Protein AF-A0A6A6BPM6-F1 (afdb_monomer_lite)

Structure (mmCIF, N/CA/C/O backbone):
data_AF-A0A6A6BPM6-F1
#
_entry.id   AF-A0A6A6BPM6-F1
#
loop_
_atom_site.group_PDB
_atom_site.id
_atom_site.type_symbol
_atom_site.label_atom_id
_atom_site.label_alt_id
_atom_site.label_comp_id
_atom_site.label_asym_id
_atom_site.label_entity_id
_atom_site.label_seq_id
_atom_site.pdbx_PDB_ins_code
_atom_site.Cartn_x
_atom_site.Cartn_y
_atom_site.Cartn_z
_atom_site.occupancy
_atom_site.B_iso_or_equiv
_atom_site.auth_seq_id
_atom_site.auth_comp_id
_atom_site.auth_asym_id
_atom_site.auth_atom_id
_atom_site.pdbx_PDB_model_num
ATOM 1 N N . MET A 1 1 ? 10.744 3.010 -15.236 1.00 64.62 1 MET A N 1
ATOM 2 C CA . MET A 1 1 ? 9.619 2.256 -14.638 1.00 64.62 1 MET A CA 1
ATOM 3 C C . MET A 1 1 ? 10.179 1.371 -13.536 1.00 64.62 1 MET A C 1
ATOM 5 O O . MET A 1 1 ? 10.919 0.446 -13.847 1.00 64.62 1 MET A O 1
ATOM 9 N N . GLU A 1 2 ? 9.857 1.601 -12.267 1.00 79.50 2 GLU A N 1
ATOM 10 C CA . GLU A 1 2 ? 10.454 0.863 -11.138 1.00 79.50 2 GLU A CA 1
ATOM 11 C C . GLU A 1 2 ? 9.378 0.186 -10.291 1.00 79.50 2 GLU A C 1
ATOM 13 O O . GLU A 1 2 ? 8.235 0.633 -10.264 1.00 79.50 2 GLU A O 1
ATOM 18 N N . ALA A 1 3 ? 9.716 -0.957 -9.692 1.00 88.31 3 ALA A N 1
ATOM 19 C CA . ALA A 1 3 ? 8.841 -1.581 -8.708 1.00 88.31 3 ALA A CA 1
ATOM 20 C C . ALA A 1 3 ? 8.940 -0.801 -7.392 1.00 88.31 3 ALA A C 1
ATOM 22 O O . ALA A 1 3 ? 10.030 -0.380 -7.011 1.00 88.31 3 ALA A O 1
ATOM 23 N N . GLN A 1 4 ? 7.825 -0.623 -6.700 1.00 90.19 4 GLN A N 1
ATOM 24 C CA . GLN A 1 4 ? 7.767 0.129 -5.451 1.00 90.19 4 GLN A CA 1
ATOM 25 C C . GLN A 1 4 ? 7.050 -0.677 -4.380 1.00 90.19 4 GLN A C 1
ATOM 27 O O . GLN A 1 4 ? 6.066 -1.361 -4.665 1.00 90.19 4 GLN A O 1
ATOM 32 N N . ALA A 1 5 ? 7.530 -0.573 -3.148 1.00 90.44 5 ALA A N 1
ATOM 33 C CA . ALA A 1 5 ? 6.881 -1.140 -1.981 1.00 90.44 5 ALA A CA 1
ATOM 34 C C . ALA A 1 5 ? 6.016 -0.094 -1.267 1.00 90.44 5 ALA A C 1
ATOM 36 O O . ALA A 1 5 ? 6.430 1.054 -1.090 1.00 90.44 5 ALA A O 1
ATOM 37 N N . VAL A 1 6 ? 4.841 -0.518 -0.801 1.00 91.56 6 VAL A N 1
ATOM 38 C CA . VAL A 1 6 ? 3.975 0.250 0.108 1.00 91.56 6 VAL A CA 1
ATOM 39 C C . VAL A 1 6 ? 3.811 -0.482 1.435 1.00 91.56 6 VAL A C 1
ATOM 41 O O . VAL A 1 6 ? 3.803 -1.717 1.473 1.00 91.56 6 VAL A O 1
ATOM 44 N N . GLY A 1 7 ? 3.682 0.284 2.518 1.00 91.12 7 GLY A N 1
ATOM 45 C CA . GLY A 1 7 ? 3.472 -0.245 3.863 1.00 91.12 7 GLY A CA 1
ATOM 46 C C . GLY A 1 7 ? 2.024 -0.661 4.106 1.00 91.12 7 GLY A C 1
ATOM 47 O O . GLY A 1 7 ? 1.092 0.011 3.654 1.00 91.12 7 GLY A O 1
ATOM 48 N N . ILE A 1 8 ? 1.861 -1.790 4.794 1.00 93.44 8 ILE A N 1
ATOM 49 C CA . ILE A 1 8 ? 0.577 -2.340 5.227 1.00 93.44 8 ILE A CA 1
ATOM 50 C C . ILE A 1 8 ? 0.685 -2.794 6.676 1.00 93.44 8 ILE A C 1
ATOM 52 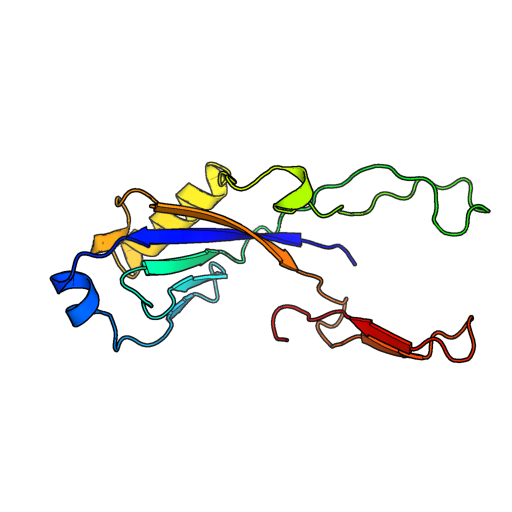O O . ILE A 1 8 ? 1.639 -3.477 7.058 1.00 93.44 8 ILE A O 1
ATOM 56 N N . GLU A 1 9 ? -0.368 -2.544 7.433 1.00 95.38 9 GLU A N 1
ATOM 57 C CA . GLU A 1 9 ? -0.486 -2.870 8.838 1.00 95.38 9 GLU A CA 1
ATOM 58 C C . GLU A 1 9 ? -1.875 -3.422 9.134 1.00 95.38 9 GLU A C 1
ATOM 60 O O . GLU A 1 9 ? -2.869 -3.140 8.459 1.00 95.38 9 GLU A O 1
ATOM 65 N N . TYR A 1 10 ? -1.922 -4.262 10.158 1.00 96.94 10 TYR A N 1
ATOM 66 C CA . TYR A 1 10 ? -3.136 -4.891 10.637 1.00 96.94 10 TYR A CA 1
ATOM 67 C C . TYR A 1 10 ? -3.294 -4.588 12.117 1.00 96.94 10 TYR A C 1
ATOM 69 O O . TYR A 1 10 ? -2.395 -4.860 12.914 1.00 96.94 10 TYR A O 1
ATOM 77 N N . ILE A 1 11 ? -4.459 -4.076 12.492 1.00 97.44 11 ILE A N 1
ATOM 78 C CA . ILE A 1 11 ? -4.816 -3.792 13.879 1.00 97.44 11 ILE A CA 1
ATOM 79 C C . ILE A 1 11 ? -5.831 -4.838 14.331 1.00 97.44 11 ILE A C 1
ATOM 81 O O . ILE A 1 11 ? -6.873 -5.031 13.700 1.00 97.44 11 ILE A O 1
ATOM 85 N N . GLN A 1 12 ? -5.530 -5.519 15.437 1.00 97.88 12 GLN A N 1
ATOM 86 C CA . GLN A 1 12 ? -6.448 -6.485 16.033 1.00 97.88 12 GLN A CA 1
ATOM 87 C C . GLN A 1 12 ? -7.589 -5.753 16.749 1.00 97.88 12 GLN A C 1
ATOM 89 O O . GLN A 1 12 ? -7.386 -4.977 17.689 1.00 97.88 12 GLN A O 1
ATOM 94 N N . LEU A 1 13 ? -8.815 -6.032 16.315 1.00 97.62 13 LEU A N 1
ATOM 95 C CA . LEU A 1 13 ? -10.033 -5.515 16.921 1.00 97.62 13 LEU A CA 1
ATOM 96 C C . LEU A 1 13 ? -10.547 -6.462 18.007 1.00 97.62 13 LEU A C 1
ATOM 98 O O . LEU A 1 13 ? -10.411 -7.687 17.920 1.00 97.62 13 LEU A O 1
ATOM 102 N N . THR A 1 14 ? -11.183 -5.875 19.021 1.00 97.06 14 THR A N 1
ATOM 103 C CA . THR A 1 14 ? -12.046 -6.617 19.946 1.00 97.06 14 THR A CA 1
ATOM 104 C C . THR A 1 14 ? -13.331 -7.024 19.221 1.00 97.06 14 THR A C 1
ATOM 106 O O . THR A 1 14 ? -13.635 -6.492 18.154 1.00 97.06 14 THR A O 1
ATOM 109 N N . ALA A 1 15 ? -14.103 -7.956 19.786 1.00 97.88 15 ALA A N 1
ATOM 110 C CA . ALA A 1 15 ? -15.401 -8.325 19.213 1.00 97.88 15 ALA A CA 1
ATOM 111 C C . ALA A 1 15 ? -16.336 -7.107 19.106 1.00 97.88 15 ALA A C 1
ATOM 113 O O . ALA A 1 15 ? -16.886 -6.853 18.046 1.00 97.88 15 ALA A O 1
ATOM 114 N N . GLU A 1 16 ? -16.414 -6.296 20.161 1.00 97.12 16 GLU A N 1
ATOM 115 C CA . GLU A 1 16 ? -17.209 -5.063 20.188 1.00 97.12 16 GLU A CA 1
ATOM 116 C C . GLU A 1 16 ? -16.797 -4.068 19.091 1.00 97.12 16 GLU A C 1
ATOM 118 O O . GLU A 1 16 ? -17.640 -3.596 18.333 1.00 97.12 16 GLU A O 1
ATOM 123 N N . LYS A 1 17 ? -15.492 -3.781 18.950 1.00 95.50 17 LYS A N 1
ATOM 124 C CA . LYS A 1 17 ? -15.008 -2.876 17.896 1.00 95.50 17 LYS A CA 1
ATOM 125 C C . LYS A 1 17 ? -15.195 -3.471 16.504 1.00 95.50 17 LYS A C 1
ATOM 127 O O . LYS A 1 17 ? -15.440 -2.726 15.570 1.00 95.50 17 LYS A O 1
ATOM 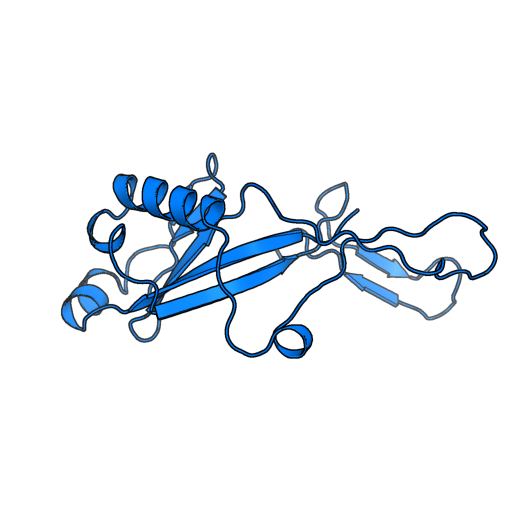132 N N . TYR A 1 18 ? -15.091 -4.786 16.343 1.00 97.12 18 TYR A N 1
ATOM 133 C CA . TYR A 1 18 ? -15.389 -5.415 15.062 1.00 97.12 18 TYR A CA 1
ATOM 134 C C . TYR A 1 18 ? -16.860 -5.230 14.685 1.00 97.12 18 TYR A C 1
ATOM 136 O O . TYR A 1 18 ? -17.131 -4.744 13.597 1.00 97.12 18 TYR A O 1
ATOM 144 N N . GLU A 1 19 ? -17.793 -5.517 15.593 1.00 97.44 19 GLU A N 1
ATOM 145 C CA . GLU A 1 19 ? -19.227 -5.324 15.339 1.00 97.44 19 GLU A CA 1
ATOM 146 C C . GLU A 1 19 ? -19.577 -3.868 15.009 1.00 97.44 19 GLU A C 1
ATOM 148 O O . GLU A 1 19 ? -20.404 -3.627 14.137 1.00 97.44 19 GLU A O 1
ATOM 153 N N . ALA A 1 20 ? -18.906 -2.899 15.639 1.00 95.12 20 ALA A N 1
ATOM 154 C CA . ALA A 1 20 ? -19.126 -1.479 15.369 1.00 95.12 20 ALA A CA 1
ATOM 155 C C . ALA A 1 20 ? -18.558 -0.985 14.021 1.00 95.12 20 ALA A C 1
ATOM 157 O O . ALA A 1 20 ? -19.000 0.050 13.535 1.00 95.12 20 ALA A O 1
ATOM 158 N N . TYR A 1 21 ? -17.577 -1.681 13.431 1.00 94.12 21 TYR A N 1
ATOM 159 C CA . TYR A 1 21 ? -16.845 -1.209 12.241 1.00 94.12 21 TYR A CA 1
ATOM 160 C C . TYR A 1 21 ? -16.930 -2.152 11.029 1.00 94.12 21 TYR A C 1
ATOM 162 O O . TYR A 1 21 ? -16.505 -1.769 9.939 1.00 94.12 21 TYR A O 1
ATOM 170 N N . LYS A 1 22 ? -17.452 -3.377 11.180 1.00 95.75 22 LYS A N 1
ATOM 171 C CA . LYS A 1 22 ? -17.500 -4.402 10.116 1.00 95.75 22 LYS A CA 1
ATOM 172 C C . LYS A 1 22 ? -18.310 -3.988 8.884 1.00 95.75 22 LYS A C 1
ATOM 174 O O . LYS A 1 22 ? -18.069 -4.534 7.816 1.00 95.75 22 LYS A O 1
ATOM 179 N N . ASP A 1 23 ? -19.227 -3.035 9.036 1.00 95.56 23 ASP A N 1
ATOM 180 C CA . ASP A 1 23 ? -20.091 -2.539 7.959 1.00 95.56 23 ASP A CA 1
ATOM 181 C C . ASP A 1 23 ? -19.640 -1.160 7.434 1.00 95.56 23 ASP A C 1
ATOM 183 O O . ASP A 1 23 ? -20.289 -0.576 6.565 1.00 95.56 23 ASP A O 1
ATOM 187 N N . ASN A 1 24 ? -18.511 -0.629 7.925 1.00 93.25 24 ASN A N 1
ATOM 188 C CA . ASN A 1 24 ? -17.963 0.631 7.429 1.00 93.25 24 ASN A CA 1
ATOM 189 C C . ASN A 1 24 ? -17.361 0.448 6.034 1.00 93.25 24 ASN A C 1
ATOM 191 O O . ASN A 1 24 ? -16.638 -0.517 5.763 1.00 93.25 24 ASN A O 1
ATOM 195 N N . ALA A 1 25 ? -17.615 1.423 5.162 1.00 93.62 25 ALA A N 1
ATOM 196 C CA . ALA A 1 25 ? -17.000 1.479 3.845 1.00 93.62 25 ALA A CA 1
ATOM 197 C C . ALA A 1 25 ? -15.480 1.675 3.942 1.00 93.62 25 ALA A C 1
ATOM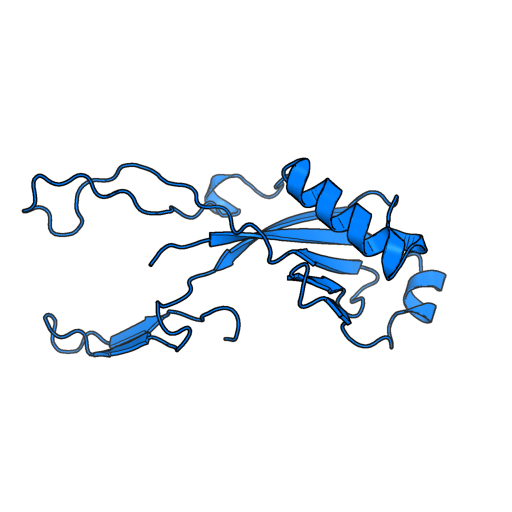 199 O O . ALA A 1 25 ? -14.965 2.243 4.907 1.00 93.62 25 ALA A O 1
ATOM 200 N N . CYS A 1 26 ? -14.771 1.245 2.897 1.00 93.31 26 CYS A N 1
ATOM 201 C CA . CYS A 1 26 ? -13.364 1.583 2.731 1.00 93.31 26 CYS A CA 1
ATOM 202 C C . CYS A 1 26 ? -13.205 3.108 2.688 1.00 93.31 26 CYS A C 1
ATOM 204 O O . CYS A 1 26 ? -13.911 3.787 1.938 1.00 93.31 26 CYS A O 1
ATOM 206 N N . HIS A 1 27 ? -12.277 3.636 3.479 1.00 92.31 27 HIS A N 1
ATOM 207 C CA . HIS A 1 27 ? -11.925 5.047 3.458 1.00 92.31 27 HIS A CA 1
ATOM 208 C C . HIS A 1 27 ? -10.598 5.232 2.735 1.00 92.31 27 HIS A C 1
ATOM 210 O O . HIS A 1 27 ? -9.625 4.545 3.042 1.00 92.31 27 HIS A O 1
ATOM 216 N N . THR A 1 28 ? -10.541 6.201 1.827 1.00 91.75 28 THR A N 1
ATOM 217 C CA . THR A 1 28 ? -9.324 6.550 1.098 1.00 91.75 28 THR A CA 1
ATOM 218 C C . THR A 1 28 ? -9.070 8.045 1.210 1.00 91.75 28 THR A C 1
ATOM 220 O O . THR A 1 28 ? -9.835 8.844 0.672 1.00 91.75 28 THR A O 1
ATOM 223 N N . ASN A 1 29 ? -7.948 8.420 1.820 1.00 90.75 29 ASN A N 1
ATOM 224 C CA . ASN A 1 29 ? -7.420 9.771 1.715 1.00 90.75 29 ASN A CA 1
ATOM 225 C C . ASN A 1 29 ? -6.535 9.852 0.460 1.00 90.75 29 ASN A C 1
ATOM 227 O O . ASN A 1 29 ? -5.512 9.170 0.341 1.00 90.75 29 ASN A O 1
ATOM 231 N N . LEU A 1 30 ? -6.956 10.648 -0.526 1.00 88.31 30 LEU A N 1
ATOM 232 C CA . LEU A 1 30 ? -6.231 10.803 -1.791 1.00 88.31 30 LEU A CA 1
ATOM 233 C C . LEU A 1 30 ? -4.996 11.698 -1.661 1.00 88.31 30 LEU A C 1
ATOM 235 O O . LEU A 1 30 ? -4.036 11.483 -2.396 1.00 88.31 30 LEU A O 1
ATOM 239 N N . ALA A 1 31 ? -5.002 12.659 -0.734 1.00 86.75 31 ALA A N 1
ATOM 240 C CA . ALA A 1 31 ? -3.874 13.565 -0.533 1.00 86.75 31 ALA A CA 1
ATOM 241 C C . ALA A 1 31 ? -2.689 12.838 0.113 1.00 86.75 31 ALA A C 1
ATOM 243 O O . ALA A 1 31 ? -1.541 13.017 -0.287 1.00 86.75 31 ALA A O 1
ATOM 244 N N . THR A 1 32 ? -2.975 11.976 1.088 1.00 84.44 32 THR A N 1
ATOM 245 C CA . THR A 1 32 ? -1.946 11.291 1.885 1.00 84.44 32 THR A CA 1
ATOM 246 C C . THR A 1 32 ? -1.716 9.859 1.413 1.00 84.44 32 THR A C 1
ATOM 248 O O . THR A 1 32 ? -0.710 9.233 1.745 1.00 84.44 32 THR A O 1
ATOM 251 N N . GLY A 1 33 ? -2.625 9.328 0.592 1.00 86.88 33 GLY A N 1
ATOM 252 C CA . GLY A 1 33 ? -2.547 7.989 0.025 1.00 86.88 33 GLY A CA 1
ATOM 253 C C . GLY A 1 33 ? -2.963 6.874 0.987 1.00 86.88 33 GLY A C 1
ATOM 254 O O . GLY A 1 33 ? -2.823 5.705 0.610 1.00 86.88 33 GLY A O 1
ATOM 255 N N . VAL A 1 34 ? -3.462 7.191 2.186 1.00 91.31 34 VAL A N 1
ATOM 256 C CA . VAL A 1 34 ? -3.905 6.193 3.171 1.00 91.31 34 VAL A CA 1
ATOM 257 C C . VAL A 1 34 ? -5.244 5.572 2.785 1.00 91.31 34 VAL A C 1
ATOM 259 O O . VAL A 1 34 ? -6.152 6.245 2.303 1.00 91.31 34 VAL A O 1
ATOM 262 N N . ASN A 1 35 ? -5.349 4.260 2.984 1.00 93.12 35 ASN A N 1
ATOM 263 C CA . ASN A 1 35 ? -6.570 3.482 2.853 1.00 93.12 35 ASN A CA 1
ATOM 264 C C . ASN A 1 35 ? -6.828 2.727 4.153 1.00 93.12 35 ASN A C 1
ATOM 266 O O . ASN A 1 35 ? -5.953 2.001 4.624 1.00 93.12 35 ASN A O 1
ATOM 270 N N . VAL A 1 36 ? -8.042 2.842 4.678 1.00 95.12 36 VAL A N 1
ATOM 271 C CA . VAL A 1 36 ? -8.546 2.044 5.797 1.00 95.12 36 VAL A CA 1
ATOM 272 C C . VAL A 1 36 ? -9.627 1.127 5.242 1.00 95.12 36 VAL A C 1
ATOM 274 O O . VAL A 1 36 ? -10.683 1.591 4.815 1.00 95.12 36 VAL A O 1
ATOM 277 N N . PHE A 1 37 ? -9.351 -0.174 5.210 1.00 95.69 37 PHE A N 1
ATOM 278 C CA . PHE A 1 37 ? -10.272 -1.164 4.658 1.00 95.69 37 PHE A CA 1
ATOM 279 C C . PHE A 1 37 ? -11.288 -1.622 5.702 1.00 95.69 37 PHE A C 1
ATOM 281 O O . PHE A 1 37 ? -11.016 -1.608 6.903 1.00 95.69 37 PHE A O 1
ATOM 288 N N . THR A 1 38 ? -12.428 -2.126 5.235 1.00 95.38 38 THR A N 1
ATOM 289 C CA . THR A 1 38 ? -13.403 -2.806 6.087 1.00 95.38 38 THR A CA 1
ATOM 290 C C . THR A 1 38 ? -12.743 -3.980 6.829 1.00 95.38 38 THR A C 1
ATOM 292 O O . THR A 1 38 ? -12.030 -4.775 6.203 1.00 95.38 38 THR A O 1
ATOM 295 N N . PRO A 1 39 ? -12.948 -4.119 8.151 1.00 96.25 39 PRO A N 1
ATOM 296 C CA . PRO A 1 39 ? -12.358 -5.208 8.915 1.00 96.25 39 PRO A CA 1
ATOM 297 C C . PRO A 1 39 ? -12.806 -6.593 8.435 1.00 96.25 39 PRO A C 1
ATOM 299 O O . PRO A 1 39 ? -13.995 -6.842 8.245 1.00 96.25 39 PRO A O 1
ATOM 302 N N . ILE A 1 40 ? -11.874 -7.544 8.361 1.00 95.75 40 ILE A N 1
ATOM 303 C CA . ILE A 1 40 ? -12.164 -8.957 8.058 1.00 95.75 40 ILE A CA 1
ATOM 304 C C . ILE A 1 40 ? -11.566 -9.819 9.167 1.00 95.75 40 ILE A C 1
ATOM 306 O O . ILE A 1 40 ? -10.400 -9.665 9.521 1.00 95.75 40 ILE A O 1
ATOM 310 N N . GLY A 1 41 ? -12.363 -10.712 9.763 1.00 95.81 41 GLY A N 1
ATOM 311 C CA . GLY A 1 41 ? -11.877 -11.609 10.820 1.00 95.81 41 GLY A CA 1
ATOM 312 C C . GLY A 1 41 ? -11.324 -10.876 12.052 1.00 95.81 41 GLY A C 1
ATOM 313 O O . GLY A 1 41 ? -10.392 -11.364 12.688 1.00 95.81 41 GLY A O 1
ATOM 314 N N . ARG A 1 42 ? -11.886 -9.703 12.388 1.00 97.00 42 ARG A N 1
ATOM 315 C CA . ARG A 1 42 ? -11.405 -8.784 13.441 1.00 97.00 42 ARG A CA 1
ATOM 316 C C . ARG A 1 42 ? -10.028 -8.162 13.180 1.00 97.00 42 ARG A C 1
ATOM 318 O O . ARG A 1 42 ? -9.420 -7.650 14.114 1.00 97.00 42 ARG A O 1
ATOM 325 N N . LEU A 1 43 ? -9.544 -8.168 11.943 1.00 97.56 43 LEU A N 1
ATOM 326 C CA . LEU A 1 43 ? -8.354 -7.422 11.543 1.00 97.56 43 LEU A CA 1
ATOM 327 C C . LEU A 1 43 ? -8.771 -6.208 10.719 1.00 97.56 43 LEU A C 1
ATOM 329 O O . LEU A 1 43 ? -9.375 -6.356 9.657 1.00 97.56 43 LEU A O 1
ATOM 333 N N . LEU A 1 44 ? -8.435 -5.017 11.209 1.00 97.38 44 LEU A N 1
ATOM 334 C CA . LEU A 1 44 ? -8.527 -3.781 10.440 1.00 97.38 44 LEU A CA 1
ATOM 335 C C . LEU A 1 44 ? -7.230 -3.617 9.650 1.00 97.38 44 LEU A C 1
ATOM 337 O O . LEU A 1 44 ? -6.164 -3.492 10.252 1.00 97.38 44 LEU A O 1
ATOM 341 N N . LYS A 1 45 ? -7.318 -3.648 8.321 1.00 97.19 45 LYS A N 1
ATOM 342 C CA . LYS A 1 45 ? -6.173 -3.425 7.435 1.00 97.19 45 LYS A CA 1
ATOM 343 C C . LYS A 1 45 ? -6.072 -1.940 7.109 1.00 97.19 45 LYS A C 1
ATOM 345 O O . LYS A 1 45 ? -7.057 -1.342 6.672 1.00 97.19 45 LYS A O 1
ATOM 350 N N . VAL A 1 46 ? -4.876 -1.390 7.253 1.00 96.00 46 VAL A N 1
ATOM 351 C CA . VAL A 1 46 ? -4.546 -0.023 6.851 1.00 96.00 46 VAL A CA 1
ATOM 352 C C . VAL A 1 46 ? -3.322 -0.080 5.930 1.00 96.00 46 VAL A C 1
ATOM 354 O O . VAL A 1 46 ? -2.512 -1.008 6.004 1.00 96.00 46 VAL A O 1
ATOM 357 N N . LEU A 1 47 ? -3.293 0.794 4.929 1.00 92.75 47 LEU A N 1
ATOM 358 C CA . LEU A 1 47 ? -2.259 0.841 3.896 1.00 92.75 47 LEU A CA 1
ATOM 359 C C . LEU A 1 47 ? -1.948 2.295 3.570 1.00 92.75 47 LEU A C 1
ATOM 361 O O . LEU A 1 47 ? -2.872 3.073 3.339 1.00 92.75 47 LEU A O 1
ATOM 365 N N . ARG A 1 48 ? -0.667 2.639 3.427 1.00 89.31 48 ARG A N 1
ATOM 366 C CA . ARG A 1 48 ? -0.224 3.969 2.978 1.00 89.31 48 ARG A CA 1
ATOM 367 C C . ARG A 1 48 ? 0.477 3.885 1.625 1.00 89.31 48 ARG A C 1
ATOM 369 O O . ARG A 1 48 ? 1.506 3.230 1.500 1.00 89.31 48 ARG A O 1
ATOM 376 N N . ARG A 1 49 ? -0.069 4.569 0.611 1.00 80.12 49 ARG A N 1
ATOM 377 C CA . ARG A 1 49 ? 0.477 4.591 -0.765 1.00 80.12 49 ARG A CA 1
ATOM 378 C C . ARG A 1 49 ? 1.587 5.621 -0.992 1.00 80.12 49 ARG A C 1
ATOM 380 O O . ARG A 1 49 ? 2.286 5.528 -1.995 1.00 80.12 49 ARG A O 1
ATOM 387 N N . SER A 1 50 ? 1.722 6.623 -0.124 1.00 67.19 50 SER A N 1
ATOM 388 C CA . SER A 1 50 ? 2.662 7.729 -0.333 1.00 67.19 50 SER A CA 1
ATOM 389 C C . SER A 1 50 ? 4.096 7.357 0.059 1.00 67.19 50 SER A C 1
ATOM 391 O O . SER A 1 50 ? 4.331 6.731 1.093 1.00 67.19 50 SER A O 1
ATOM 393 N N . GLY A 1 51 ? 5.049 7.759 -0.792 1.00 62.06 51 GLY A N 1
ATOM 394 C CA . GLY A 1 51 ? 6.492 7.580 -0.586 1.00 62.06 51 GLY A CA 1
ATOM 395 C C . GLY A 1 51 ? 7.092 6.282 -1.135 1.00 62.06 51 GLY A C 1
ATOM 396 O O . GLY A 1 51 ? 8.189 5.940 -0.711 1.00 62.06 51 GLY A O 1
ATOM 397 N N . GLY A 1 52 ? 6.381 5.568 -2.027 1.00 71.69 52 GLY A N 1
ATOM 398 C CA . GLY A 1 52 ? 6.731 4.238 -2.555 1.00 71.69 52 GLY A CA 1
ATOM 399 C C . GLY A 1 52 ? 8.231 3.935 -2.564 1.00 71.69 52 GLY A C 1
ATOM 400 O O . GLY A 1 52 ? 9.002 4.612 -3.241 1.00 71.69 52 GLY A O 1
ATOM 401 N N . MET A 1 53 ? 8.643 2.931 -1.789 1.00 85.25 53 MET A N 1
ATOM 402 C CA . MET A 1 53 ? 10.064 2.661 -1.578 1.00 85.25 53 MET A CA 1
ATOM 403 C C . MET A 1 53 ? 10.622 1.827 -2.721 1.00 85.25 53 MET A C 1
ATOM 405 O O . MET A 1 53 ? 10.032 0.814 -3.105 1.0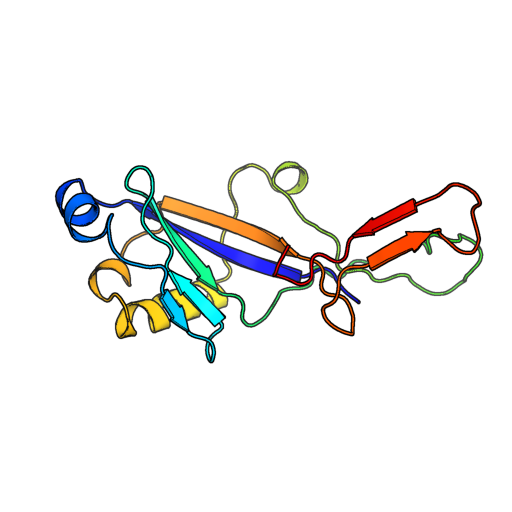0 85.25 53 MET A O 1
ATOM 409 N N . CYS A 1 54 ? 11.798 2.211 -3.201 1.00 89.69 54 CYS A N 1
ATOM 410 C CA . CYS A 1 54 ? 12.594 1.391 -4.099 1.00 89.69 54 CYS A CA 1
ATOM 411 C C . CYS A 1 54 ? 13.683 0.656 -3.310 1.00 89.69 54 CYS A C 1
ATOM 413 O O . CYS A 1 54 ? 14.273 1.209 -2.386 1.00 89.69 54 CYS A O 1
ATOM 415 N N . ASN A 1 55 ? 13.978 -0.581 -3.704 1.00 90.62 55 ASN A N 1
ATOM 416 C CA . ASN A 1 55 ? 15.145 -1.321 -3.223 1.00 90.62 55 ASN A CA 1
ATOM 417 C C . ASN A 1 55 ? 16.144 -1.450 -4.375 1.00 90.62 55 ASN A C 1
ATOM 419 O O . ASN A 1 55 ? 16.231 -2.489 -5.029 1.00 90.62 55 ASN A O 1
ATOM 423 N N . SER A 1 56 ? 16.823 -0.348 -4.684 1.00 92.12 56 SER A N 1
ATOM 424 C CA . SER A 1 56 ? 17.750 -0.273 -5.812 1.00 92.12 56 SER A CA 1
ATOM 425 C C . SER A 1 56 ? 19.005 -1.099 -5.540 1.00 92.12 56 SER A C 1
ATOM 427 O O . SER A 1 56 ? 19.755 -0.811 -4.608 1.00 92.12 56 SER A O 1
ATOM 429 N N . ILE A 1 57 ? 19.254 -2.105 -6.376 1.00 91.12 57 ILE A N 1
ATOM 430 C CA . ILE A 1 57 ? 20.466 -2.936 -6.329 1.00 91.12 57 ILE A CA 1
ATOM 431 C C . ILE A 1 57 ? 21.143 -2.942 -7.697 1.00 91.12 57 ILE A C 1
ATOM 433 O O . ILE A 1 57 ? 20.473 -2.738 -8.702 1.00 91.12 57 ILE A O 1
ATOM 437 N N . THR A 1 58 ? 22.445 -3.215 -7.751 1.00 91.75 58 THR A N 1
ATOM 438 C CA . THR A 1 58 ? 23.167 -3.390 -9.020 1.00 91.75 58 THR A CA 1
ATOM 439 C C . THR A 1 58 ? 23.148 -4.857 -9.440 1.00 91.75 58 THR A C 1
ATOM 441 O O . THR A 1 58 ? 23.525 -5.730 -8.658 1.00 91.75 58 THR A O 1
ATOM 444 N N . LEU A 1 59 ? 22.737 -5.121 -10.679 1.00 87.56 59 LEU A N 1
ATOM 445 C CA . LEU A 1 59 ? 22.743 -6.437 -11.317 1.00 87.56 59 LEU A CA 1
ATOM 446 C C . LEU A 1 59 ? 23.464 -6.370 -12.675 1.00 87.56 59 LEU A C 1
ATOM 448 O O . LEU A 1 59 ? 23.546 -5.293 -13.270 1.00 87.56 59 LEU A O 1
ATOM 452 N N . PRO A 1 60 ? 23.950 -7.509 -13.204 1.00 87.31 60 PRO A N 1
ATOM 453 C CA . PRO A 1 60 ? 24.365 -7.595 -14.601 1.00 87.31 60 PRO A CA 1
ATOM 454 C C . PRO A 1 60 ? 23.219 -7.201 -15.542 1.00 87.31 60 PRO A C 1
ATOM 456 O O . PRO A 1 60 ? 22.054 -7.503 -15.263 1.00 87.31 60 PRO A O 1
ATOM 459 N N . HIS A 1 61 ? 23.543 -6.551 -16.663 1.00 86.56 61 HIS A N 1
ATOM 460 C CA . HIS A 1 61 ? 22.537 -6.172 -17.652 1.00 86.56 61 HIS A CA 1
ATOM 461 C C . HIS A 1 61 ? 21.854 -7.430 -18.230 1.00 86.56 61 HIS A C 1
ATOM 463 O O . HIS A 1 61 ? 22.558 -8.357 -18.640 1.00 86.56 61 HIS A O 1
ATOM 469 N N . PRO A 1 62 ? 20.509 -7.494 -18.292 1.00 81.31 62 PRO A N 1
ATOM 470 C CA . PRO A 1 62 ? 19.786 -8.703 -18.703 1.00 81.31 62 PRO A CA 1
ATOM 471 C C . PRO A 1 62 ? 20.089 -9.141 -20.142 1.00 81.31 62 PRO A C 1
ATOM 473 O O . PRO A 1 62 ? 20.045 -10.332 -20.434 1.00 81.31 62 PRO A O 1
ATOM 476 N N . ASP A 1 63 ? 20.438 -8.201 -21.023 1.00 81.50 63 ASP A N 1
ATOM 477 C CA . ASP A 1 63 ? 20.837 -8.505 -22.404 1.00 81.50 63 ASP A CA 1
ATOM 478 C C . ASP A 1 63 ? 22.318 -8.903 -22.553 1.00 81.50 63 ASP A C 1
ATOM 480 O O . ASP A 1 63 ? 22.739 -9.226 -23.656 1.00 81.50 63 ASP A O 1
ATOM 484 N N . GLY A 1 64 ? 23.120 -8.879 -21.479 1.00 70.94 64 GLY A N 1
ATOM 485 C CA . GLY A 1 64 ? 24.510 -9.368 -21.440 1.00 70.94 64 GLY A CA 1
ATOM 486 C C . GLY A 1 64 ? 25.551 -8.620 -22.292 1.00 70.94 64 GLY A C 1
ATOM 487 O O . GLY A 1 64 ? 26.743 -8.780 -22.052 1.00 70.94 64 GLY A O 1
ATOM 488 N N . GLU A 1 65 ? 25.126 -7.805 -23.260 1.00 66.56 65 GLU A N 1
ATOM 489 C CA . GLU A 1 65 ? 25.989 -7.148 -24.258 1.00 66.56 65 GLU A CA 1
ATOM 490 C C . GLU A 1 65 ? 26.303 -5.675 -23.947 1.00 66.56 65 GLU A C 1
ATOM 492 O O . GLU A 1 65 ? 27.079 -5.043 -24.662 1.00 66.56 65 GLU A O 1
ATOM 497 N N . VAL A 1 66 ? 25.708 -5.112 -22.893 1.00 70.56 66 VAL A N 1
ATOM 498 C CA . VAL A 1 66 ? 25.836 -3.690 -22.548 1.00 70.56 66 VAL A CA 1
ATOM 499 C C . VAL A 1 66 ? 26.763 -3.540 -21.340 1.00 70.56 66 VAL A C 1
ATOM 501 O O . VAL A 1 66 ? 26.522 -4.160 -20.306 1.00 70.56 66 VAL A O 1
ATOM 504 N N . GLU A 1 67 ? 27.798 -2.697 -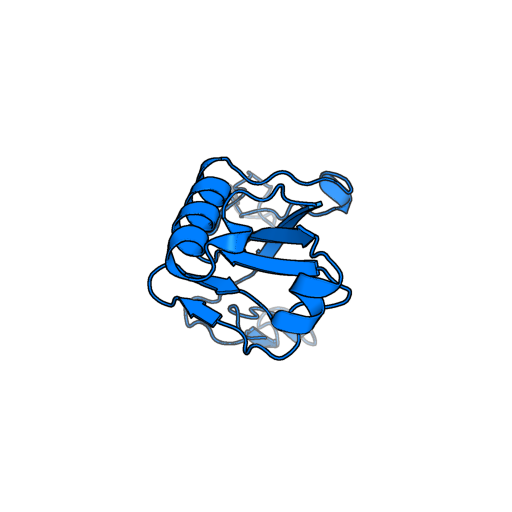21.442 1.00 66.81 67 GLU A N 1
ATOM 505 C CA . GLU A 1 67 ? 28.696 -2.354 -20.316 1.00 66.81 67 GLU A CA 1
ATOM 506 C C . GLU A 1 67 ? 28.023 -1.465 -19.242 1.00 66.81 67 GLU A C 1
ATOM 508 O O . GLU A 1 67 ? 28.660 -1.054 -18.274 1.00 66.81 67 GLU A O 1
ATOM 513 N N . GLU A 1 68 ? 26.733 -1.156 -19.386 1.00 77.81 68 GLU A N 1
ATOM 514 C CA . GLU A 1 68 ? 25.986 -0.305 -18.460 1.00 77.81 68 GLU A CA 1
ATOM 515 C C . GLU A 1 68 ? 25.493 -1.084 -17.229 1.00 77.81 68 GLU A C 1
ATOM 517 O O . GLU A 1 68 ? 24.932 -2.179 -17.330 1.00 77.81 68 GLU A O 1
ATOM 522 N N . GLU A 1 69 ? 25.657 -0.491 -16.040 1.00 81.19 69 GLU A N 1
ATOM 523 C CA . GLU A 1 69 ? 25.107 -1.040 -14.797 1.00 81.19 69 GLU A CA 1
ATOM 524 C C . GLU A 1 69 ? 23.571 -1.032 -14.825 1.00 81.19 69 GLU A C 1
ATOM 526 O O . GLU A 1 69 ? 22.940 0.025 -14.901 1.00 81.19 69 GLU A O 1
ATOM 531 N N . TYR A 1 70 ? 22.947 -2.202 -14.658 1.00 88.31 70 TYR A N 1
ATOM 532 C CA . TYR A 1 70 ? 21.501 -2.300 -14.483 1.00 88.31 70 TYR A CA 1
ATOM 533 C C . TYR A 1 70 ? 21.135 -2.161 -13.001 1.00 88.31 70 TYR A C 1
ATOM 535 O O . TYR A 1 70 ? 21.527 -2.984 -12.171 1.00 88.31 70 TYR A O 1
ATOM 543 N N . ARG A 1 71 ? 20.371 -1.114 -12.660 1.00 91.06 71 ARG A N 1
ATOM 544 C CA . ARG A 1 71 ? 19.985 -0.792 -11.275 1.00 91.06 71 ARG A CA 1
ATOM 545 C C . ARG A 1 71 ? 18.472 -0.816 -11.037 1.00 91.06 71 ARG A C 1
ATOM 547 O O . ARG A 1 71 ? 17.867 0.242 -10.865 1.00 91.06 71 ARG A O 1
ATOM 554 N N . PRO A 1 72 ? 17.815 -1.989 -11.042 1.00 91.00 72 PRO A N 1
ATOM 555 C CA . PRO A 1 72 ? 16.390 -2.063 -10.765 1.00 91.00 72 PRO A CA 1
ATOM 556 C C . PRO A 1 72 ? 16.086 -1.906 -9.276 1.00 91.00 72 PRO A C 1
ATOM 558 O O . PRO A 1 72 ? 16.889 -2.252 -8.410 1.00 91.00 72 PRO A O 1
ATOM 561 N N . SER A 1 73 ? 14.850 -1.504 -8.986 1.00 91.81 73 SER A N 1
ATOM 562 C CA . SER A 1 73 ? 14.232 -1.774 -7.691 1.00 91.81 73 SER A CA 1
ATOM 563 C C . SER A 1 73 ? 13.860 -3.258 -7.602 1.00 91.81 73 SER A C 1
ATOM 565 O O . SER A 1 73 ? 12.984 -3.730 -8.336 1.00 91.81 73 SER A O 1
ATOM 567 N N . TYR A 1 74 ? 14.562 -3.995 -6.745 1.00 89.81 74 TYR A N 1
ATOM 568 C CA . TYR A 1 74 ? 14.453 -5.443 -6.613 1.00 89.81 74 TYR A CA 1
ATOM 569 C C . TYR A 1 74 ? 13.554 -5.824 -5.444 1.00 89.81 74 TYR A C 1
ATOM 571 O O . TYR A 1 74 ? 13.734 -5.357 -4.320 1.00 89.81 74 TYR A O 1
ATOM 579 N N . LEU A 1 75 ? 12.578 -6.687 -5.700 1.00 89.12 75 LEU A N 1
ATOM 580 C CA . LEU A 1 75 ? 11.571 -7.027 -4.709 1.00 89.12 75 LEU A CA 1
ATOM 581 C C . LEU A 1 75 ? 12.195 -7.837 -3.571 1.00 89.12 75 LEU A C 1
ATOM 583 O O . LEU A 1 75 ? 12.983 -8.748 -3.808 1.00 89.12 75 LEU A O 1
ATOM 587 N N . ARG A 1 76 ? 11.777 -7.536 -2.341 1.00 86.88 76 ARG A N 1
ATOM 588 C CA . ARG A 1 76 ? 11.983 -8.415 -1.189 1.00 86.88 76 ARG A CA 1
ATOM 589 C C . ARG A 1 76 ? 10.654 -8.886 -0.640 1.00 86.88 76 ARG A C 1
ATOM 591 O O . ARG A 1 76 ? 9.824 -8.097 -0.181 1.00 86.88 76 ARG A O 1
ATOM 598 N N . THR A 1 77 ? 10.434 -10.183 -0.731 1.00 84.62 77 THR A N 1
ATOM 599 C CA . THR A 1 77 ? 9.194 -10.839 -0.341 1.00 84.62 77 THR A CA 1
ATOM 600 C C . THR 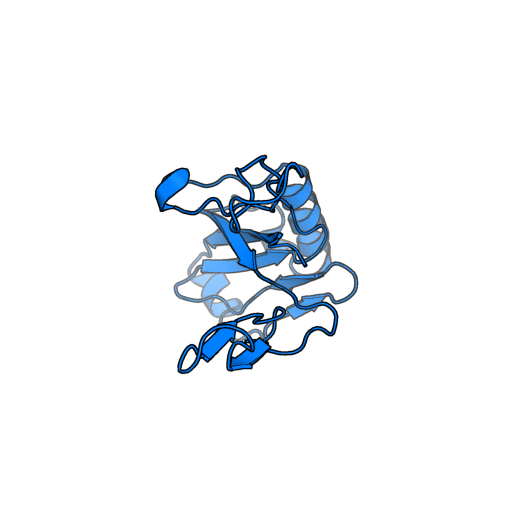A 1 77 ? 9.401 -11.651 0.933 1.00 84.62 77 THR A C 1
ATOM 602 O O . THR A 1 77 ? 10.480 -11.676 1.520 1.00 84.62 77 THR A O 1
ATOM 605 N N . VAL A 1 78 ? 8.357 -12.359 1.363 1.00 82.75 78 VAL A N 1
ATOM 606 C CA . VAL A 1 78 ? 8.455 -13.292 2.494 1.00 82.75 78 VAL A CA 1
ATOM 607 C C . VAL A 1 78 ? 9.421 -14.453 2.247 1.00 82.75 78 VAL A C 1
ATOM 609 O O . VAL A 1 78 ? 9.824 -15.114 3.199 1.00 82.75 78 VAL A O 1
ATOM 612 N N . VAL A 1 79 ? 9.769 -14.714 0.984 1.00 84.81 79 VAL A N 1
ATOM 613 C CA . VAL A 1 79 ? 10.773 -15.718 0.612 1.00 84.81 79 VAL A CA 1
ATOM 614 C C . VAL A 1 79 ? 12.182 -15.214 0.932 1.00 84.81 79 VAL A C 1
ATOM 616 O O . VAL A 1 79 ? 13.027 -16.006 1.332 1.00 84.81 79 VAL A O 1
ATOM 619 N N . ASP A 1 80 ? 12.413 -13.906 0.806 1.00 83.31 80 ASP A N 1
ATOM 620 C CA . ASP A 1 80 ? 13.732 -13.284 0.951 1.00 83.31 80 ASP A CA 1
ATOM 621 C C . ASP A 1 80 ? 14.028 -12.881 2.406 1.00 83.31 80 ASP A C 1
ATOM 623 O O . ASP A 1 80 ? 15.107 -13.167 2.917 1.00 83.31 80 ASP A O 1
ATOM 627 N N . ASP A 1 81 ? 13.055 -12.256 3.084 1.00 74.38 81 ASP A N 1
ATOM 628 C CA . ASP A 1 81 ? 13.225 -11.672 4.430 1.00 74.38 81 ASP A CA 1
ATOM 629 C C . ASP A 1 81 ? 12.419 -12.406 5.525 1.00 74.38 81 ASP A C 1
ATOM 631 O O . ASP A 1 81 ? 12.330 -11.954 6.666 1.00 74.38 81 ASP A O 1
ATOM 635 N N . GLY A 1 82 ? 11.809 -13.549 5.200 1.00 76.25 82 GLY A N 1
ATOM 636 C CA . GLY A 1 82 ? 10.995 -14.323 6.135 1.00 76.25 82 GLY A CA 1
ATOM 637 C C . GLY A 1 82 ? 9.590 -13.754 6.381 1.00 76.25 82 GLY A C 1
ATOM 638 O O . GLY A 1 82 ? 9.074 -12.881 5.679 1.00 76.25 82 GLY A O 1
ATOM 639 N N . VAL A 1 83 ? 8.893 -14.317 7.373 1.00 74.56 83 VAL A N 1
ATOM 640 C CA . VAL A 1 83 ? 7.457 -14.051 7.580 1.00 74.56 83 VAL A CA 1
ATOM 641 C C . VAL A 1 83 ? 7.202 -12.725 8.298 1.00 74.56 83 VAL A C 1
ATOM 643 O O . VAL A 1 83 ? 6.127 -12.149 8.117 1.00 74.56 83 VAL A O 1
ATOM 646 N N . GLU A 1 84 ? 8.150 -12.205 9.068 1.00 80.88 84 GLU A N 1
ATOM 647 C CA . GLU A 1 84 ? 8.001 -10.936 9.782 1.00 80.88 84 GLU A CA 1
ATOM 648 C C . GLU A 1 84 ? 8.665 -9.803 9.006 1.00 80.88 84 GLU A C 1
ATOM 650 O O . GLU A 1 84 ? 9.830 -9.883 8.643 1.00 80.88 84 GLU A O 1
ATOM 655 N N . GLN A 1 85 ? 7.906 -8.745 8.731 1.00 86.00 85 GLN A N 1
ATOM 656 C CA . GLN A 1 85 ? 8.402 -7.547 8.061 1.00 86.00 85 GLN A CA 1
ATOM 657 C C . GLN A 1 85 ? 8.019 -6.348 8.907 1.00 86.00 85 GLN A C 1
ATOM 659 O O . GLN A 1 85 ? 6.859 -6.240 9.297 1.00 86.00 85 GLN A O 1
ATOM 664 N N . TYR A 1 86 ? 8.964 -5.449 9.157 1.00 88.25 86 TYR A N 1
ATOM 665 C CA . TYR A 1 86 ? 8.757 -4.263 9.982 1.00 88.25 86 TYR A CA 1
ATOM 666 C C . TYR A 1 86 ? 8.655 -3.023 9.096 1.00 88.25 86 TYR A C 1
ATOM 668 O O . TYR A 1 86 ? 9.436 -2.858 8.153 1.00 88.25 86 TYR A O 1
ATOM 676 N N . LEU A 1 87 ? 7.674 -2.167 9.388 1.00 89.31 87 LEU A N 1
ATOM 677 C CA . LEU A 1 87 ? 7.551 -0.874 8.722 1.00 89.31 87 LEU A CA 1
ATOM 678 C C . LEU A 1 87 ? 8.705 0.037 9.144 1.00 89.31 87 LEU A C 1
ATOM 680 O O . LEU A 1 87 ? 9.188 -0.039 10.274 1.00 89.31 87 LEU A O 1
ATOM 684 N N . SER A 1 88 ? 9.147 0.909 8.239 1.00 88.94 88 SER A N 1
ATOM 685 C CA . SER A 1 88 ? 10.017 2.012 8.633 1.00 88.94 88 SER A CA 1
ATOM 686 C C . SER A 1 88 ? 9.264 2.947 9.585 1.00 88.94 88 SER A C 1
ATOM 688 O O . SER A 1 88 ? 8.043 3.099 9.494 1.00 88.94 88 SER A O 1
ATOM 690 N N . LEU A 1 89 ? 10.004 3.611 10.477 1.00 91.44 89 LEU A N 1
ATOM 691 C CA . LEU A 1 89 ? 9.423 4.551 11.442 1.00 91.44 89 LEU A CA 1
ATOM 692 C C . LEU A 1 89 ? 8.644 5.683 10.756 1.00 91.44 89 LEU A C 1
ATOM 694 O O . LEU A 1 89 ? 7.637 6.139 11.283 1.00 91.44 89 LEU A O 1
ATOM 698 N N . GLU A 1 90 ? 9.085 6.113 9.572 1.00 89.81 90 GLU A N 1
ATOM 699 C CA . GLU A 1 90 ? 8.410 7.146 8.781 1.00 89.81 90 GLU A CA 1
ATOM 700 C C . GLU A 1 90 ? 7.039 6.683 8.276 1.00 89.81 90 GLU A C 1
ATOM 702 O O . GLU A 1 90 ? 6.057 7.418 8.378 1.00 89.81 90 GLU A O 1
ATOM 707 N N . ILE A 1 91 ? 6.957 5.454 7.757 1.00 89.75 91 ILE A N 1
ATOM 708 C CA . ILE A 1 91 ? 5.697 4.889 7.273 1.00 89.75 91 ILE A CA 1
ATOM 709 C C . ILE A 1 91 ? 4.725 4.736 8.437 1.00 89.75 91 ILE A C 1
ATOM 711 O O . ILE A 1 91 ? 3.587 5.193 8.338 1.00 89.75 91 ILE A O 1
ATOM 715 N N . GLU A 1 92 ? 5.182 4.144 9.542 1.00 92.81 92 GLU A N 1
ATOM 716 C CA . GLU A 1 92 ? 4.366 3.975 10.742 1.00 92.81 92 GLU A CA 1
ATOM 717 C C . GLU A 1 92 ? 3.862 5.318 11.283 1.00 92.81 92 GLU A C 1
ATOM 719 O O . GLU A 1 92 ? 2.666 5.451 11.536 1.00 92.81 92 GLU A O 1
ATOM 724 N N . ALA A 1 93 ? 4.729 6.328 11.405 1.00 92.50 93 ALA A N 1
ATOM 725 C CA . ALA A 1 93 ? 4.324 7.663 11.838 1.00 92.50 93 ALA A CA 1
ATOM 726 C C . ALA A 1 93 ? 3.249 8.255 10.916 1.00 92.50 93 ALA A C 1
ATOM 728 O O . ALA A 1 93 ? 2.201 8.677 11.399 1.00 92.50 93 ALA A O 1
ATOM 729 N N . GLY A 1 94 ? 3.449 8.187 9.596 1.00 91.12 94 GLY A N 1
ATOM 730 C CA . GLY A 1 94 ? 2.477 8.689 8.625 1.00 91.12 94 GLY A CA 1
ATOM 731 C C . GLY A 1 94 ? 1.124 7.975 8.688 1.00 91.12 94 GLY A C 1
ATOM 732 O O . GLY A 1 94 ? 0.093 8.603 8.495 1.00 91.12 94 GLY A O 1
ATOM 733 N N . ILE A 1 95 ? 1.096 6.675 8.984 1.00 93.12 95 ILE A N 1
ATOM 734 C CA . ILE A 1 95 ? -0.155 5.937 9.218 1.00 93.12 95 ILE A CA 1
ATOM 735 C C . ILE A 1 95 ? -0.834 6.403 10.502 1.00 93.12 95 ILE A C 1
ATOM 737 O O . ILE A 1 95 ? -2.045 6.623 10.517 1.00 93.12 95 ILE A O 1
ATOM 741 N N . ARG A 1 96 ? -0.069 6.529 11.593 1.00 95.19 96 ARG A N 1
ATOM 742 C CA . ARG A 1 96 ? -0.615 6.929 12.894 1.00 95.19 96 ARG A CA 1
ATOM 743 C C . ARG A 1 96 ? -1.194 8.336 12.837 1.00 95.19 96 ARG A C 1
ATOM 745 O O . ARG A 1 96 ? -2.284 8.540 13.359 1.00 95.19 96 ARG A O 1
ATOM 752 N N . ASP A 1 97 ? -0.512 9.267 12.177 1.00 93.75 97 ASP A N 1
ATOM 753 C CA . ASP A 1 97 ? -0.983 10.639 11.978 1.00 93.75 97 ASP A CA 1
ATOM 754 C C . ASP A 1 97 ? -2.350 10.664 11.276 1.00 93.75 97 ASP A C 1
ATOM 756 O O . ASP A 1 97 ? -3.285 11.284 11.779 1.00 93.75 97 ASP A O 1
ATOM 760 N N . GLU A 1 98 ? -2.509 9.896 10.197 1.00 91.69 98 GLU A N 1
ATOM 761 C CA . GLU A 1 98 ? -3.777 9.800 9.463 1.00 91.69 98 GLU A CA 1
ATOM 762 C C . GLU A 1 98 ? -4.874 9.141 10.296 1.00 91.69 98 GLU A C 1
ATOM 764 O O . GLU A 1 98 ? -6.006 9.622 10.338 1.00 91.69 98 GLU A O 1
ATOM 769 N N . LEU A 1 99 ? -4.549 8.067 11.023 1.00 94.81 99 LEU A N 1
ATOM 770 C CA . LEU A 1 99 ? -5.504 7.423 11.921 1.00 94.81 99 LEU A CA 1
ATOM 771 C C . LEU A 1 99 ? -5.991 8.370 13.020 1.00 94.81 99 LEU A C 1
ATOM 773 O O . LEU A 1 99 ? -7.155 8.268 13.396 1.00 94.81 99 LEU A O 1
ATOM 777 N N . ARG A 1 100 ? -5.168 9.303 13.521 1.00 95.62 100 ARG A N 1
ATOM 778 C CA . ARG A 1 100 ? -5.638 10.300 14.504 1.00 95.62 100 ARG A CA 1
ATOM 779 C C . ARG A 1 100 ? -6.727 11.204 13.935 1.00 95.62 100 ARG A C 1
ATOM 781 O O . ARG A 1 100 ? -7.596 11.623 14.693 1.00 95.62 100 ARG A O 1
ATOM 788 N N . GLU A 1 101 ? -6.701 11.470 12.633 1.00 91.50 101 GLU A N 1
ATOM 789 C CA . GLU A 1 101 ? -7.719 12.272 11.957 1.00 91.50 101 GLU A CA 1
ATOM 790 C C . GLU A 1 101 ? -8.993 11.462 11.673 1.00 91.50 101 GLU A C 1
ATOM 792 O O . GLU A 1 101 ? -10.091 11.893 12.024 1.00 91.50 101 GLU A O 1
ATOM 797 N N . ILE A 1 102 ? -8.860 10.276 11.067 1.00 89.50 102 ILE A N 1
ATOM 798 C CA . ILE A 1 102 ? -10.013 9.554 10.493 1.00 89.50 102 ILE A CA 1
ATOM 799 C C . ILE A 1 102 ? -10.562 8.423 11.371 1.00 89.50 102 ILE A C 1
ATOM 801 O O . ILE A 1 102 ? -11.722 8.037 11.224 1.00 89.50 102 ILE A O 1
ATOM 805 N N . ALA A 1 103 ? -9.744 7.849 12.256 1.00 90.12 103 ALA A N 1
ATOM 806 C CA . ALA A 1 103 ? -10.119 6.705 13.088 1.00 90.12 103 ALA A CA 1
ATOM 807 C C . ALA A 1 103 ? -9.311 6.662 14.408 1.00 90.12 103 ALA A C 1
ATOM 809 O O . ALA A 1 103 ? -8.543 5.719 14.649 1.00 90.12 103 ALA A O 1
ATOM 810 N N . PRO A 1 104 ? -9.473 7.676 15.283 1.00 93.44 104 PRO A N 1
ATOM 811 C CA . PRO A 1 104 ? -8.578 7.921 16.420 1.00 93.44 104 PRO A CA 1
ATOM 812 C C . PRO A 1 104 ? -8.512 6.764 17.427 1.00 93.44 104 PRO A C 1
ATOM 814 O O . PRO A 1 104 ? -7.477 6.556 18.057 1.00 93.44 104 PRO A O 1
ATOM 817 N N . ASP A 1 105 ? -9.566 5.947 17.520 1.00 92.06 105 ASP A N 1
ATOM 818 C CA . ASP A 1 105 ? -9.625 4.721 18.334 1.00 92.06 105 ASP A CA 1
ATOM 819 C C . ASP A 1 105 ? -8.498 3.710 18.039 1.00 92.06 105 ASP A C 1
ATOM 821 O O . ASP A 1 105 ? -8.225 2.809 18.847 1.00 92.06 105 ASP A O 1
ATOM 825 N N . PHE A 1 106 ? -7.889 3.811 16.855 1.00 94.81 106 PHE A N 1
ATOM 826 C CA . PHE A 1 106 ? -6.895 2.869 16.353 1.00 94.81 106 PHE A CA 1
ATOM 827 C C . PHE A 1 106 ? -5.487 3.460 16.250 1.00 94.81 106 PHE A C 1
ATOM 829 O O . PHE A 1 106 ? -4.535 2.692 16.125 1.00 94.81 106 PHE A O 1
ATOM 836 N N . ALA A 1 107 ? -5.333 4.782 16.356 1.00 95.75 107 ALA A N 1
ATOM 837 C CA . ALA A 1 107 ? -4.076 5.476 16.072 1.00 95.75 107 ALA A CA 1
ATOM 838 C C . ALA A 1 107 ? -2.895 5.020 16.943 1.00 95.75 107 ALA A C 1
ATOM 840 O O . ALA A 1 107 ? -1.781 4.873 16.449 1.00 95.75 107 ALA A O 1
ATOM 841 N N . GLU A 1 108 ? -3.142 4.732 18.222 1.00 96.12 108 GLU A N 1
ATOM 842 C CA . GLU A 1 108 ? -2.110 4.307 19.182 1.00 96.12 108 GLU A CA 1
ATOM 843 C C . GLU A 1 108 ? -2.148 2.799 19.473 1.00 96.12 108 GLU A C 1
ATOM 845 O O . GLU A 1 108 ? -1.444 2.299 20.351 1.00 96.12 108 GLU A O 1
ATOM 850 N N . ARG A 1 109 ? -2.977 2.033 18.750 1.00 95.81 109 ARG A N 1
ATOM 851 C CA . ARG A 1 109 ? -3.013 0.580 18.936 1.00 95.81 109 ARG A CA 1
ATOM 852 C C . ARG A 1 109 ? -1.738 -0.069 18.385 1.00 95.81 109 ARG A C 1
ATOM 854 O O . ARG A 1 109 ? -1.203 0.388 17.367 1.00 95.81 109 ARG A O 1
ATOM 861 N N . PRO A 1 110 ? -1.257 -1.156 19.017 1.00 95.38 110 PRO A N 1
ATOM 862 C CA . PRO A 1 110 ? -0.153 -1.929 18.474 1.00 95.38 110 PRO A CA 1
ATOM 863 C C . PRO A 1 110 ? -0.578 -2.606 17.169 1.00 95.38 110 PRO A C 1
ATOM 865 O O . PRO A 1 110 ? -1.700 -3.111 17.043 1.00 95.38 110 PRO A O 1
ATOM 868 N N . PHE A 1 111 ? 0.335 -2.644 16.203 1.00 95.44 111 PHE A N 1
ATOM 869 C CA . PHE A 1 111 ? 0.126 -3.388 14.970 1.00 95.44 111 PHE A CA 1
ATOM 870 C C . PHE A 1 111 ? 0.325 -4.876 15.250 1.00 95.44 111 PHE A C 1
ATOM 872 O O . PHE A 1 111 ? 1.371 -5.299 15.732 1.00 95.44 111 PHE A O 1
ATOM 879 N N . ALA A 1 112 ? -0.694 -5.677 14.955 1.00 95.31 112 ALA A N 1
ATOM 880 C CA . ALA A 1 112 ? -0.644 -7.128 15.109 1.00 95.31 112 ALA A CA 1
ATOM 881 C C . ALA A 1 112 ? 0.240 -7.782 14.037 1.00 95.31 112 ALA A C 1
ATOM 883 O O . ALA A 1 112 ? 0.775 -8.868 14.240 1.00 95.31 112 ALA A O 1
ATOM 884 N N . LYS A 1 113 ? 0.347 -7.137 12.870 1.00 93.19 113 LYS A N 1
ATOM 885 C CA . LYS A 1 113 ? 1.160 -7.581 11.739 1.00 93.19 113 LYS A CA 1
ATOM 886 C C . LYS A 1 113 ? 1.454 -6.406 10.821 1.00 93.19 113 LYS A C 1
ATOM 888 O O . LYS A 1 113 ? 0.585 -5.566 10.602 1.00 93.19 113 LYS A O 1
ATOM 893 N N . THR A 1 114 ? 2.627 -6.428 10.209 1.00 93.50 114 THR A N 1
ATOM 894 C CA . THR A 1 114 ? 3.057 -5.474 9.187 1.00 93.50 114 THR A CA 1
ATOM 895 C C . THR A 1 114 ? 3.604 -6.203 7.960 1.00 93.50 114 THR A C 1
ATOM 897 O O . THR A 1 114 ? 4.057 -7.351 8.052 1.00 93.50 114 THR A O 1
ATOM 900 N N . LYS A 1 115 ? 3.475 -5.582 6.784 1.00 91.25 115 LYS A N 1
ATOM 901 C CA . LYS A 1 115 ? 3.898 -6.121 5.485 1.00 91.25 115 LYS A CA 1
ATOM 902 C C . LYS A 1 115 ? 4.294 -5.020 4.514 1.00 91.25 115 LYS A C 1
ATOM 904 O O . LYS A 1 115 ? 3.750 -3.923 4.568 1.00 91.25 115 LYS A O 1
ATOM 909 N N . TYR A 1 116 ? 5.146 -5.382 3.561 1.00 90.12 116 TYR A N 1
ATOM 910 C CA . TYR A 1 116 ? 5.338 -4.623 2.332 1.00 90.12 116 TYR A CA 1
ATOM 911 C C . TYR A 1 116 ? 4.616 -5.296 1.168 1.00 90.12 116 TYR A C 1
ATOM 913 O O . TYR A 1 116 ? 4.738 -6.505 0.959 1.00 90.12 116 TYR A O 1
ATOM 921 N N . CYS A 1 117 ? 3.859 -4.509 0.407 1.00 89.56 117 CYS A N 1
ATOM 922 C CA . CYS A 1 117 ? 3.276 -4.942 -0.859 1.00 89.56 117 CYS A CA 1
ATOM 923 C C . CYS A 1 117 ? 4.032 -4.286 -2.009 1.00 89.56 117 CYS A C 1
ATOM 925 O O . CYS A 1 117 ? 4.155 -3.062 -2.042 1.00 89.56 117 CYS A O 1
ATOM 927 N N . TRP A 1 118 ? 4.537 -5.104 -2.930 1.00 90.88 118 TRP A N 1
ATOM 928 C CA . TRP A 1 118 ? 5.278 -4.647 -4.099 1.00 90.88 118 TRP A CA 1
ATOM 929 C C . TRP A 1 118 ? 4.357 -4.468 -5.291 1.00 90.88 118 TRP A C 1
ATOM 931 O O . TRP A 1 118 ? 3.545 -5.335 -5.611 1.00 90.88 118 TRP A O 1
ATOM 941 N N . LEU A 1 119 ? 4.510 -3.332 -5.953 1.00 89.69 119 LEU A N 1
ATOM 942 C CA . LEU A 1 119 ? 3.650 -2.879 -7.029 1.00 89.69 119 LEU A CA 1
ATOM 943 C C . LEU A 1 119 ? 4.515 -2.367 -8.178 1.00 89.69 119 LEU A C 1
ATOM 945 O O . LEU A 1 119 ? 5.645 -1.917 -7.980 1.00 89.69 119 LEU A O 1
ATOM 949 N N . LYS A 1 120 ? 3.979 -2.417 -9.395 1.00 89.94 120 LYS A N 1
ATOM 950 C CA . LYS A 1 120 ? 4.643 -1.913 -10.597 1.00 89.94 120 LYS A CA 1
ATOM 951 C C . LYS A 1 120 ? 3.689 -0.993 -11.340 1.00 89.94 120 LYS A C 1
ATOM 953 O O . LYS A 1 120 ? 2.637 -1.446 -11.781 1.00 89.94 120 LYS A O 1
ATOM 958 N N . GLN A 1 121 ? 4.070 0.271 -11.474 1.00 88.56 121 GLN A N 1
ATOM 959 C CA . GLN A 1 121 ? 3.339 1.259 -12.265 1.00 88.56 121 GLN A CA 1
ATOM 960 C C . GLN A 1 121 ? 4.027 1.459 -13.599 1.00 88.56 121 GLN A C 1
ATOM 962 O O . GLN A 1 121 ? 5.249 1.622 -13.619 1.00 88.56 121 GLN A O 1
ATOM 967 N N . THR A 1 122 ? 3.261 1.454 -14.687 1.00 92.75 122 THR A N 1
ATOM 968 C CA . THR A 1 122 ? 3.755 1.924 -15.981 1.00 92.75 122 THR A CA 1
ATOM 969 C C . THR A 1 122 ? 3.869 3.449 -16.000 1.00 92.75 122 THR A C 1
ATOM 971 O O . THR A 1 122 ? 3.453 4.131 -15.066 1.00 92.75 122 THR A O 1
ATOM 974 N N . THR A 1 123 ? 4.484 4.009 -17.043 1.00 91.38 123 THR A N 1
ATOM 975 C CA . THR A 1 123 ? 4.665 5.467 -17.171 1.00 91.38 123 THR A CA 1
ATOM 976 C C . THR A 1 123 ? 3.355 6.222 -17.377 1.00 91.38 123 THR A C 1
ATOM 978 O O . THR A 1 123 ? 3.267 7.388 -17.013 1.00 91.38 123 THR A O 1
ATOM 981 N N . ASP A 1 124 ? 2.361 5.562 -17.964 1.00 93.12 124 ASP A N 1
ATOM 982 C CA . ASP A 1 124 ? 1.017 6.074 -18.240 1.00 93.12 124 ASP A CA 1
ATOM 983 C C . ASP A 1 124 ? -0.049 5.499 -17.297 1.00 93.12 124 ASP A C 1
ATOM 985 O O . ASP A 1 124 ? -1.215 5.855 -17.412 1.00 93.12 124 ASP A O 1
ATOM 989 N N . VAL A 1 125 ? 0.353 4.665 -16.332 1.00 91.25 125 VAL A N 1
ATOM 990 C CA . VAL A 1 125 ? -0.533 4.022 -15.350 1.00 91.25 125 VAL A CA 1
ATOM 991 C C . VAL A 1 125 ? -1.534 3.046 -15.998 1.00 91.25 125 VAL A C 1
ATOM 993 O O . VAL A 1 125 ? -2.486 2.635 -15.353 1.00 91.25 125 VAL A O 1
ATOM 996 N N . GLU A 1 126 ? -1.313 2.595 -17.232 1.00 94.56 126 GLU A N 1
ATOM 997 C CA . GLU A 1 126 ? -2.115 1.549 -17.885 1.00 94.56 126 GLU A CA 1
ATOM 998 C C . GLU A 1 126 ? -1.513 0.144 -17.705 1.00 94.56 126 GLU A C 1
ATOM 1000 O O . GLU A 1 126 ? -0.388 -0.022 -17.227 1.00 94.56 126 GLU A O 1
ATOM 1005 N N . PHE A 1 127 ? -2.259 -0.899 -18.079 1.00 95.56 127 PHE A N 1
ATOM 1006 C CA . PHE A 1 127 ? -1.718 -2.260 -18.118 1.00 95.56 127 PHE A CA 1
ATOM 1007 C C . PHE A 1 127 ? -0.772 -2.451 -19.307 1.00 95.56 127 PHE A C 1
ATOM 1009 O O . PHE A 1 127 ? -1.048 -2.008 -20.421 1.00 95.56 127 PHE A O 1
ATOM 1016 N N . LEU A 1 128 ? 0.312 -3.206 -19.107 1.00 95.25 128 LEU A N 1
ATOM 1017 C CA . LEU A 1 128 ? 1.182 -3.649 -20.194 1.00 95.25 128 LEU A CA 1
ATOM 1018 C C . LEU A 1 128 ? 0.763 -5.050 -20.644 1.00 95.25 128 LEU A C 1
ATOM 1020 O O . LEU A 1 128 ? 1.244 -6.053 -20.107 1.00 95.25 128 LEU A O 1
ATOM 1024 N N . ILE A 1 129 ? -0.138 -5.097 -21.626 1.00 96.62 129 ILE A N 1
ATOM 1025 C CA . ILE A 1 129 ? -0.632 -6.331 -22.247 1.00 96.62 129 ILE A CA 1
ATOM 1026 C C . ILE A 1 129 ? -0.320 -6.295 -23.744 1.00 96.62 129 ILE A C 1
ATOM 1028 O O . ILE A 1 129 ? -1.007 -5.621 -24.510 1.00 96.62 129 ILE A O 1
ATOM 1032 N N . CYS A 1 130 ? 0.737 -6.984 -24.169 1.00 96.19 130 CYS A N 1
ATOM 1033 C CA . CYS A 1 130 ? 1.188 -6.963 -25.562 1.00 96.19 130 CYS A CA 1
ATOM 1034 C C . CYS A 1 130 ? 2.070 -8.164 -25.920 1.00 96.19 130 CYS A C 1
ATOM 1036 O O . CYS A 1 130 ? 2.612 -8.844 -25.051 1.00 96.19 130 CYS A O 1
ATOM 1038 N N . GLN A 1 131 ? 2.268 -8.396 -27.218 1.00 97.38 131 GLN A N 1
ATOM 1039 C CA . GLN A 1 131 ? 3.303 -9.310 -27.693 1.00 97.38 131 GLN A CA 1
ATOM 1040 C C . GLN A 1 131 ? 4.673 -8.626 -27.642 1.00 97.38 131 GLN A C 1
ATOM 1042 O O . GLN A 1 131 ? 4.808 -7.450 -27.984 1.00 97.38 131 GLN A O 1
ATOM 1047 N N . ASN A 1 132 ? 5.705 -9.367 -27.248 1.00 94.31 132 ASN A N 1
ATOM 1048 C CA . ASN A 1 132 ? 7.068 -8.864 -27.276 1.00 94.31 132 ASN A CA 1
ATOM 1049 C C . ASN A 1 132 ? 7.553 -8.693 -28.727 1.00 94.31 132 ASN A C 1
ATOM 1051 O O . ASN A 1 132 ? 7.427 -9.623 -29.525 1.00 94.31 132 ASN A O 1
ATOM 1055 N N . PRO A 1 133 ? 8.138 -7.534 -29.077 1.00 94.75 133 PRO A N 1
ATOM 1056 C CA . PRO A 1 133 ? 8.513 -7.233 -30.457 1.00 94.75 133 PRO A CA 1
ATOM 1057 C C . PRO A 1 133 ? 9.721 -8.037 -30.962 1.00 94.75 133 PRO A C 1
ATOM 1059 O O . PRO A 1 133 ? 9.911 -8.140 -32.170 1.00 94.75 133 PRO A O 1
ATOM 1062 N N . ARG A 1 134 ? 10.552 -8.584 -30.064 1.00 93.38 134 ARG A N 1
ATOM 1063 C CA . ARG A 1 134 ? 11.768 -9.344 -30.403 1.00 93.38 134 ARG A CA 1
ATOM 1064 C C . ARG A 1 134 ? 11.534 -10.853 -30.427 1.00 93.38 134 ARG A C 1
ATOM 1066 O O . ARG A 1 134 ? 12.193 -11.550 -31.192 1.00 93.38 134 ARG A O 1
ATOM 1073 N N . TYR A 1 135 ? 10.627 -11.358 -29.593 1.00 93.00 135 TYR A N 1
ATOM 1074 C CA . TYR A 1 135 ? 10.421 -12.793 -29.397 1.00 93.00 135 TYR A CA 1
ATOM 1075 C C . TYR A 1 135 ? 9.011 -13.208 -29.822 1.00 93.00 135 TYR A C 1
ATOM 1077 O O . TYR A 1 135 ? 8.029 -12.967 -29.117 1.00 93.00 135 TYR A O 1
ATOM 1085 N N . GLU A 1 136 ? 8.915 -13.846 -30.990 1.00 95.50 136 GLU A N 1
ATOM 1086 C CA . GLU A 1 136 ? 7.652 -14.354 -31.525 1.00 95.50 136 GLU A CA 1
ATOM 1087 C C . GLU A 1 136 ? 6.990 -15.340 -30.548 1.00 95.50 136 GLU A C 1
ATOM 1089 O O . GLU A 1 136 ? 7.649 -16.186 -29.946 1.00 95.50 136 GLU A O 1
ATOM 1094 N N . GLY A 1 137 ? 5.676 -15.202 -30.355 1.00 95.69 137 GLY A N 1
ATOM 1095 C CA . GLY A 1 137 ? 4.909 -16.037 -29.429 1.00 95.69 137 GLY A CA 1
ATOM 1096 C C . GLY A 1 137 ? 5.040 -15.662 -27.947 1.00 95.69 137 GLY A C 1
ATOM 1097 O O . GLY A 1 137 ? 4.281 -16.193 -27.136 1.00 95.69 137 GLY A O 1
ATOM 1098 N N . PHE A 1 138 ? 5.925 -14.730 -27.566 1.00 96.62 138 PHE A N 1
ATOM 1099 C CA . PHE A 1 138 ? 6.054 -14.288 -26.175 1.00 96.62 138 PHE A CA 1
ATOM 1100 C C . PHE A 1 138 ? 5.082 -13.142 -25.861 1.00 96.62 138 PHE A C 1
ATOM 1102 O O . PHE A 1 138 ? 5.208 -12.035 -26.384 1.00 96.62 138 PHE A O 1
ATOM 1109 N N . GLN A 1 139 ? 4.107 -13.412 -24.994 1.00 97.25 139 GLN A N 1
ATOM 1110 C CA . GLN A 1 139 ? 3.118 -12.437 -24.530 1.00 97.25 139 GLN A CA 1
ATOM 1111 C C . GLN A 1 139 ? 3.530 -11.863 -23.171 1.00 97.25 139 GLN A C 1
ATOM 1113 O O . GLN A 1 139 ? 3.989 -12.586 -22.288 1.00 97.25 139 GLN A O 1
ATOM 1118 N N . ILE A 1 140 ? 3.334 -10.561 -22.998 1.00 96.06 140 ILE A N 1
ATOM 1119 C CA . ILE A 1 140 ? 3.577 -9.819 -21.764 1.00 96.06 140 ILE A CA 1
ATOM 1120 C C . ILE A 1 140 ? 2.217 -9.421 -21.194 1.00 96.06 140 ILE A C 1
ATOM 1122 O O . ILE A 1 140 ? 1.397 -8.860 -21.912 1.00 96.06 140 ILE A O 1
ATOM 1126 N N . ALA A 1 141 ? 1.992 -9.699 -19.910 1.00 96.12 141 ALA A N 1
ATOM 1127 C CA . ALA A 1 141 ? 0.826 -9.249 -19.152 1.00 96.12 141 ALA A CA 1
ATOM 1128 C C . ALA A 1 141 ? 1.288 -8.810 -17.754 1.00 96.12 141 ALA A C 1
ATOM 1130 O O . ALA A 1 141 ? 1.437 -9.623 -16.841 1.00 96.12 141 ALA A O 1
ATOM 1131 N N . THR A 1 142 ? 1.621 -7.527 -17.610 1.00 94.56 142 THR A N 1
ATOM 1132 C CA . THR A 1 142 ? 2.179 -6.942 -16.379 1.00 94.56 142 THR A CA 1
ATOM 1133 C C . THR A 1 142 ? 1.756 -5.475 -16.229 1.00 94.56 142 THR A C 1
ATOM 1135 O O . THR A 1 142 ? 0.877 -5.005 -16.944 1.00 94.56 142 THR A O 1
ATOM 1138 N N . GLY A 1 143 ? 2.369 -4.735 -15.300 1.00 92.38 143 GLY A N 1
ATOM 1139 C CA . GLY A 1 143 ? 2.118 -3.303 -15.127 1.00 92.38 143 GLY A CA 1
ATOM 1140 C C . GLY A 1 143 ? 0.753 -3.015 -14.508 1.00 92.38 143 GLY A C 1
ATOM 1141 O O . GLY A 1 143 ? 0.011 -2.201 -15.026 1.00 92.38 143 GLY A O 1
ATOM 1142 N N . GLY A 1 144 ? 0.407 -3.685 -13.405 1.00 92.25 144 GLY A N 1
ATOM 1143 C CA . GLY A 1 144 ? -0.906 -3.541 -12.761 1.00 92.25 144 GLY A CA 1
ATOM 1144 C C . GLY A 1 144 ? -1.226 -2.144 -12.208 1.00 92.25 144 GLY A C 1
ATOM 1145 O O . GLY A 1 144 ? -2.338 -1.919 -11.748 1.00 92.25 144 GLY A O 1
ATOM 1146 N N . SER A 1 145 ? -0.261 -1.220 -12.199 1.00 89.88 145 SER A N 1
ATOM 1147 C CA . SER A 1 145 ? -0.474 0.226 -12.058 1.00 89.88 145 SER A CA 1
ATOM 1148 C C . SER A 1 145 ? -1.347 0.680 -10.879 1.00 89.88 145 SER A C 1
ATOM 1150 O O . SER A 1 145 ? -1.967 1.733 -10.916 1.00 89.88 145 SER A O 1
ATOM 1152 N N . LEU A 1 146 ? -1.301 -0.075 -9.773 1.00 85.75 146 LEU A N 1
ATOM 1153 C CA . LEU A 1 146 ? -2.073 0.133 -8.537 1.00 85.75 146 LEU A CA 1
ATOM 1154 C C . LEU A 1 146 ? -3.591 -0.082 -8.641 1.00 85.75 146 LEU A C 1
ATOM 1156 O O . LEU A 1 146 ? -4.290 0.232 -7.675 1.00 85.75 146 LEU A O 1
ATOM 1160 N N . HIS A 1 147 ? -4.103 -0.602 -9.757 1.00 89.75 147 HIS A N 1
ATOM 1161 C CA . HIS A 1 147 ? -5.550 -0.740 -9.979 1.00 89.75 147 HIS A CA 1
ATOM 1162 C C . HIS A 1 147 ? -5.984 -2.052 -10.655 1.00 89.75 147 HIS A C 1
ATOM 1164 O O . HIS A 1 147 ? -7.155 -2.190 -11.002 1.00 89.75 147 HIS A O 1
ATOM 1170 N N . ALA A 1 148 ? -5.067 -3.016 -10.786 1.00 88.62 148 ALA A N 1
ATOM 1171 C CA . ALA A 1 148 ? -5.370 -4.402 -11.161 1.00 88.62 148 ALA A CA 1
ATOM 1172 C C . ALA A 1 148 ? -6.066 -5.207 -10.049 1.00 88.62 148 ALA A C 1
ATOM 1174 O O . ALA A 1 148 ? -5.869 -4.883 -8.852 1.00 88.62 148 ALA A O 1
#

Foldseek 3Di:
DAKFKWKKFKFAADPVVLVVQQPPCWDADPVFGKIFHRDDPRITMIITPPPTDFQWDWDQDPVNPDPDTDTHRDDDDCVRVNDADDDDPVNLVSRLVVCVVPPVVGSPGDTPGMDIDIAAADPVLDWDWAADPPDPPRTDTGHNSVPD

Sequence (148 aa):
MEAQAVGIEYIQLTAEKYEAYKDNACHTNLATGVNVFTPIGRLLKVLRRSGGMCNSITLPHPDGEVEEEYRPSYLRTVVDDGVEQYLSLEIEAGIRDELREIAPDFAERPFAKTKYCWLKQTTDVEFLICQNPRYEGFQIATGGSLHA

Radius of gyration: 18.82 Å; chains: 1; bounding box: 49×30×52 Å

Organism: NCBI:txid1176127

pLDDT: mean 90.2, std 7.3, range [62.06, 97.88]

InterPro domains:
  IPR036188 FAD/NAD(P)-binding domain superfamily [G3DSA:3.50.50.60] (1-148)

Secondary structure (DSSP, 8-state):
--EEEEEEEEEEPPHHHHHHHTTPPPEE-TTT-EEEPPPBTTEEEEEEEEEEE--B--B--TTS---SPB--B----HHHH-S-----HHHHHHHHHHHHHH-HHHHTSPEEEEEEEEEE--SSSS-EEEE-SSSTT-EEEE--TTT-

=== Feature glossary ===
Each block in this record encodes a different view of the same protein. In brief:

Predicted aligned error. PAE(i, j) answers: if I align the predicted and true structures on residue i, how far off (in Å) do I expect residue j to be? A block-diagonal PAE matrix with low values on the blocks and high values off-diagonal is the signature of a multi-domain protein with confidently predicted domains but uncertain inter-domain orientation.

Contact-map, Ramachandran, and PAE plots. Plot images: a contact map (which residues are close in 3D, as an N×N binary image), a Ramachandran scatter (backbone torsion angles, revealing secondary-structure composition at a glance), and — for AlphaFold structures — a PAE heatmap (pairwise prediction confidence).

Backbone torsions (φ/ψ). φ (phi) and ψ (psi) are the two rotatable backbone dihedrals per residue: φ is the C(i-1)–N–Cα–C torsion, ψ is the N–Cα–C–N(i+1) torsion, both in degrees on (−180°, 180°]. α-helical residues cluster near (−60°, −45°); β-strand residues near (−120°, +130°). A Ramachandran plot is simply a scatter of (φ, ψ) for every residue.

Foldseek 3Di. A 3Di character summarizes, for each residue, the relative orientation of the Cα frame of its nearest spatial neighbor. Because it encodes fold topology rather than chemistry, 3Di alignments detect remote structural similarity that sequence alignment misses.

Radius of gyration, Cα contacts, bounding box. Three whole-structure scalars: the radius of gyration (RMS distance of Cα from centroid, in Å), the count of Cα–Cα contacts (pairs closer than 8 Å and separated by more than four residues in sequence — i.e. tertiary, not local, contacts), and the bounding-box dimensions. Together they distinguish compact globular folds from extended fibres or disordered chains.

Sequence. Sequence gives the chain of amino acids in standard one-letter code (A=alanine, C=cysteine, …, Y=tyrosine), read N→C. It is the only feature that is directly encoded by the gene; all structural features are derived from the folded form of this sequence.

mmCIF coordinates. Atomic coordinates in PDBx/mmCIF format — the same representation the Protein Data Bank distributes. Each line of the _atom_site loop places one backbone atom in Cartesian space (units: ångströms, origin: arbitrary).

Secondary structure (3-state, P-SEA). Three-state secondary structure (P-SEA) collapses the eight DSSP classes into helix (a), strand (b), and coil (c). P-SEA assigns these from Cα geometry alone — distances and angles — without requiring backbone oxygens, so it works on any Cα trace.

InterPro / GO / CATH / organism. Functional annotations link the protein to curated databases. InterPro entries identify conserved domains and families by matching the sequence against member-database signatures (Pfam, PROSITE, CDD, …). Gene Ontology (GO) terms describe molecular function, biological process, and cellular component in a controlled vocabulary. CATH places the structure in a hierarchical fold classification (Class/Architecture/Topology/Homologous-superfamily). The organism is the source species.

B-factor. B-factor (Debye–Waller factor) reflects atomic displacement in the crystal lattice. It is an experimental observable (units Å²), not a prediction; low values mean the atom is pinned down, high values mean it moves or is heterogeneous across the crystal.

Rendered structure images. Structure images are PyMOL renders from six orthogonal camera directions. Cartoon representation draws helices as coils and strands as arrows; sticks shows the backbone as bonds; surface shows the solvent-excluded envelope. Rainbow coloring maps sequence position to hue (blue→red, N→C); chain coloring assigns a distinct color per polypeptide.

Solvent-accessible surface area. Solvent-accessible surface area (SASA) is the area in Å² traced out by the centre of a 1.4 Å probe sphere (a water molecule) rolled over the protein's van der Waals surface (Shrake–Rupley / Lee–Richards construction). Buried residues have near-zero SASA; fully exposed residues can exceed 200 Å². The total SASA scales roughly with the number of surface residues.

Secondary structure (8-state, DSSP). The SS8 string is DSSP's per-residue secondary-structure call. α-helix (H) means an i→i+4 H-bond ladder; β-strand (E) means the residue participates in a β-sheet; 3₁₀ (G) and π (I) are tighter and wider helices; T/S are turns/bends; '-' is loop.

pLDDT. For AlphaFold models, the B-factor field carries pLDDT — the model's own estimate of local accuracy on a 0–100 scale. Regions with pLDDT<50 should be treated as essentially unmodeled; they often correspond to intrinsically disordered segments.

Nearest PDB structures. Nearest PDB neighbors are the top structural matches found by Foldseek when searching this structure against the entire Protein Data Bank. Each hit reports a TM-score (0 to 1; >0.5 almost always implies the same fold) and an E-value. These are *structural* homologs — they may share no detectable sequence similarity.